Protein AF-A0A817RIY2-F1 (afdb_monomer_lite)

pLDDT: mean 91.11, std 5.94, range [64.19, 97.0]

Foldseek 3Di:
DVLLPDDCPPVLNVVLLVVCCVPPVVVVVVSVVVVVVVVVCVVVVHDDDPVPDDDPVNPDPSSVVSSVVVVVVVVVVVVCVVVPD

Structure (mmCIF, N/CA/C/O backbone):
data_AF-A0A817RIY2-F1
#
_entry.id   AF-A0A817RIY2-F1
#
loop_
_atom_site.group_PDB
_atom_site.id
_atom_site.type_symbol
_atom_site.label_atom_id
_atom_site.label_alt_id
_atom_site.label_comp_id
_atom_site.label_asym_id
_atom_site.label_entity_id
_atom_site.label_seq_id
_atom_site.pdbx_PDB_ins_code
_atom_site.Cartn_x
_atom_site.Cartn_y
_atom_site.Cartn_z
_atom_site.occupancy
_atom_site.B_iso_or_equiv
_atom_site.auth_seq_id
_atom_site.auth_comp_id
_atom_site.auth_asym_id
_atom_site.auth_atom_id
_atom_site.pdbx_PDB_model_num
ATOM 1 N N . MET A 1 1 ? 0.458 -2.419 -9.175 1.00 82.25 1 MET A N 1
ATOM 2 C CA . MET A 1 1 ? -0.753 -3.001 -8.567 1.00 82.25 1 MET A CA 1
ATOM 3 C C . MET A 1 1 ? -1.805 -1.920 -8.442 1.00 82.25 1 MET A C 1
ATOM 5 O O . MET A 1 1 ? -1.437 -0.748 -8.361 1.00 82.25 1 MET A O 1
ATOM 9 N N . GLU A 1 2 ? -3.087 -2.273 -8.426 1.00 86.50 2 GLU A N 1
ATOM 10 C CA . GLU A 1 2 ? -4.163 -1.269 -8.361 1.00 86.50 2 GLU A CA 1
ATOM 11 C C . GLU A 1 2 ? -4.081 -0.420 -7.081 1.00 86.50 2 GLU A C 1
ATOM 13 O O . GLU A 1 2 ? -4.177 0.806 -7.110 1.00 86.50 2 GLU A O 1
ATOM 18 N N . HIS A 1 3 ? -3.752 -1.054 -5.959 1.00 90.00 3 HIS A N 1
ATOM 19 C CA . HIS A 1 3 ? -3.588 -0.389 -4.668 1.00 90.00 3 HIS A CA 1
ATOM 20 C C . HIS A 1 3 ? -2.420 0.605 -4.579 1.00 90.00 3 HIS A C 1
ATOM 22 O O . HIS A 1 3 ? -2.404 1.451 -3.679 1.00 90.00 3 HIS A O 1
ATOM 28 N N . ASP A 1 4 ? -1.466 0.567 -5.515 1.00 89.06 4 ASP A N 1
ATOM 29 C CA . ASP A 1 4 ? -0.391 1.562 -5.569 1.00 89.06 4 ASP A CA 1
ATOM 30 C C . ASP A 1 4 ? -0.945 2.951 -5.964 1.00 89.06 4 ASP A C 1
ATOM 32 O O . ASP A 1 4 ? -0.331 3.968 -5.639 1.00 89.06 4 ASP A O 1
ATOM 36 N N . ARG A 1 5 ? -2.121 2.999 -6.616 1.00 87.81 5 ARG A N 1
ATOM 37 C CA . ARG A 1 5 ? -2.798 4.222 -7.086 1.00 87.81 5 ARG A CA 1
ATOM 38 C C . ARG A 1 5 ? -3.697 4.883 -6.041 1.00 87.81 5 ARG A C 1
ATOM 40 O O . ARG A 1 5 ? -4.161 5.998 -6.271 1.00 87.81 5 ARG A O 1
ATOM 47 N N . LEU A 1 6 ? -3.969 4.216 -4.918 1.00 86.69 6 LEU A N 1
ATOM 48 C CA . LEU A 1 6 ? -4.847 4.762 -3.884 1.00 86.69 6 LEU A CA 1
ATOM 49 C C . LEU A 1 6 ? -4.230 6.018 -3.260 1.00 86.69 6 LEU A C 1
ATOM 51 O O . LEU A 1 6 ? -3.080 6.021 -2.815 1.00 86.69 6 LEU A O 1
ATOM 55 N N . TRP A 1 7 ? -5.021 7.089 -3.239 1.00 74.00 7 TRP A N 1
ATOM 56 C CA . TRP A 1 7 ? -4.578 8.416 -2.830 1.00 74.00 7 TRP A CA 1
ATOM 57 C C . TRP A 1 7 ? -4.731 8.623 -1.316 1.00 74.00 7 TRP A C 1
ATOM 59 O O . TRP A 1 7 ? -5.760 8.291 -0.727 1.00 74.00 7 TRP A O 1
ATOM 69 N N . GLY A 1 8 ? -3.708 9.204 -0.681 1.00 74.44 8 GLY A N 1
ATOM 70 C CA . GLY A 1 8 ? -3.605 9.346 0.779 1.00 74.44 8 GLY A CA 1
ATOM 71 C C . GLY A 1 8 ? -4.506 10.408 1.427 1.00 74.44 8 GLY A C 1
ATOM 72 O O . GLY A 1 8 ? -4.445 10.575 2.644 1.00 74.44 8 GLY A O 1
ATOM 73 N N . ASP A 1 9 ? -5.327 11.117 0.649 1.00 81.88 9 ASP A N 1
ATOM 74 C CA . ASP A 1 9 ? -6.270 12.124 1.170 1.00 81.88 9 ASP A CA 1
ATOM 75 C C . ASP A 1 9 ? -7.520 11.483 1.775 1.00 81.88 9 ASP A C 1
ATOM 77 O O . ASP A 1 9 ? -8.162 12.085 2.633 1.00 81.88 9 ASP A O 1
ATOM 81 N N . ASN A 1 10 ? -7.859 10.251 1.376 1.00 90.12 10 ASN A N 1
ATOM 82 C CA . ASN A 1 10 ? -8.918 9.509 2.045 1.00 90.12 10 ASN A CA 1
ATOM 83 C C . ASN A 1 10 ? -8.420 9.079 3.445 1.00 90.12 10 ASN A C 1
ATOM 85 O O . ASN A 1 10 ? -7.435 8.336 3.531 1.00 90.12 10 ASN A O 1
ATOM 89 N N . PRO A 1 11 ? -9.086 9.493 4.544 1.00 92.25 11 PRO A N 1
ATOM 90 C CA . PRO A 1 11 ? -8.662 9.154 5.902 1.00 92.25 11 PRO A CA 1
ATOM 91 C C . PRO A 1 11 ? -8.538 7.646 6.156 1.00 92.25 11 PRO A C 1
ATOM 93 O O . PRO A 1 11 ? -7.598 7.224 6.829 1.00 92.25 11 PRO A O 1
ATOM 96 N N . ALA A 1 12 ? -9.430 6.834 5.579 1.00 92.94 12 ALA A N 1
ATOM 97 C CA . ALA A 1 12 ? -9.379 5.379 5.704 1.00 92.94 12 ALA A CA 1
ATOM 98 C C . ALA A 1 12 ? -8.155 4.798 4.984 1.00 92.94 12 ALA A C 1
ATOM 100 O O . ALA A 1 12 ? -7.466 3.946 5.533 1.00 92.94 12 ALA A O 1
ATOM 101 N N . VAL A 1 13 ? -7.817 5.317 3.798 1.00 93.94 13 VAL A N 1
ATOM 102 C CA . VAL A 1 13 ? -6.608 4.911 3.060 1.00 93.94 13 VAL A CA 1
ATOM 103 C C . VAL A 1 13 ? -5.346 5.301 3.828 1.00 93.94 13 VAL A C 1
ATOM 105 O O . VAL A 1 13 ? -4.414 4.505 3.928 1.00 93.94 13 VAL A O 1
ATOM 108 N N . LYS A 1 14 ? -5.313 6.502 4.413 1.00 94.44 14 LYS A N 1
ATOM 109 C CA . LYS A 1 14 ? -4.177 6.973 5.214 1.00 94.44 14 LYS A CA 1
ATOM 110 C C . LYS A 1 14 ? -3.946 6.100 6.447 1.00 94.44 14 LYS A C 1
ATOM 112 O O . LYS A 1 14 ? -2.804 5.743 6.739 1.00 94.44 14 LYS A O 1
ATOM 117 N N . GLU A 1 15 ? -5.015 5.744 7.152 1.00 95.12 15 GLU A N 1
ATOM 118 C CA . GLU A 1 15 ? -4.937 4.853 8.309 1.00 95.12 15 GLU A CA 1
ATOM 119 C C . GLU A 1 15 ? -4.576 3.420 7.894 1.00 95.12 15 GLU A C 1
ATOM 121 O O . GLU A 1 15 ? -3.700 2.814 8.507 1.00 95.12 15 GLU A O 1
ATOM 126 N N . ALA A 1 16 ? -5.139 2.913 6.796 1.00 95.81 16 ALA A N 1
ATOM 127 C CA . ALA A 1 16 ? -4.782 1.610 6.244 1.00 95.81 16 ALA A CA 1
ATOM 128 C C . ALA A 1 16 ? -3.291 1.536 5.871 1.00 95.81 16 ALA A C 1
ATOM 130 O O . ALA A 1 16 ? -2.612 0.576 6.225 1.00 95.81 16 ALA A O 1
ATOM 131 N N . MET A 1 17 ? -2.737 2.581 5.245 1.00 94.44 17 MET A N 1
ATOM 132 C CA . MET A 1 17 ? -1.299 2.681 4.965 1.00 94.44 17 MET A CA 1
ATOM 133 C C . MET A 1 17 ? -0.454 2.722 6.244 1.00 94.44 17 MET A C 1
ATOM 135 O O . MET A 1 17 ? 0.623 2.126 6.290 1.00 94.44 17 MET A O 1
ATOM 139 N N . ARG A 1 18 ? -0.927 3.407 7.295 1.00 94.81 18 ARG A N 1
ATOM 140 C CA . ARG A 1 18 ? -0.248 3.437 8.597 1.00 94.81 18 ARG A CA 1
ATOM 141 C C . ARG A 1 18 ? -0.209 2.045 9.230 1.00 94.81 18 ARG A C 1
ATOM 143 O O . ARG A 1 18 ? 0.850 1.658 9.721 1.00 94.81 18 ARG A O 1
ATOM 150 N N . ARG A 1 19 ? -1.329 1.310 9.212 1.00 96.12 19 ARG A N 1
ATOM 151 C CA . ARG A 1 19 ? -1.426 -0.068 9.723 1.00 96.12 19 ARG A CA 1
ATOM 152 C C . ARG A 1 19 ? -0.530 -1.012 8.924 1.00 96.12 19 ARG A C 1
ATOM 154 O O . ARG A 1 19 ? 0.287 -1.694 9.538 1.00 96.12 19 ARG A O 1
ATOM 161 N N . LEU A 1 20 ? -0.594 -0.961 7.590 1.00 94.88 20 LEU A N 1
ATOM 162 C CA . LEU A 1 20 ? 0.254 -1.747 6.685 1.00 94.88 20 LEU A CA 1
ATOM 163 C C . LEU A 1 20 ? 1.742 -1.565 7.006 1.00 94.88 20 LEU A C 1
ATOM 165 O O . LEU A 1 20 ? 2.449 -2.538 7.221 1.00 94.88 20 LEU A O 1
ATOM 169 N N . ARG A 1 21 ? 2.215 -0.317 7.127 1.00 94.88 21 ARG A N 1
ATOM 170 C CA . ARG A 1 21 ? 3.630 -0.024 7.415 1.00 94.88 21 ARG A CA 1
ATOM 171 C C . ARG A 1 21 ? 4.133 -0.641 8.728 1.00 94.88 21 ARG A C 1
ATOM 173 O O . ARG A 1 21 ? 5.326 -0.876 8.867 1.00 94.88 21 ARG A O 1
ATOM 180 N N . ILE A 1 22 ? 3.253 -0.824 9.713 1.00 96.00 22 ILE A N 1
ATOM 181 C CA . ILE A 1 22 ? 3.610 -1.367 11.034 1.00 96.00 22 ILE A CA 1
ATOM 182 C C . ILE A 1 22 ? 3.534 -2.898 11.046 1.00 96.00 22 ILE A C 1
ATOM 184 O O . ILE A 1 22 ? 4.345 -3.538 11.706 1.00 96.00 22 ILE A O 1
ATOM 188 N N . SER A 1 23 ? 2.543 -3.465 10.363 1.00 95.62 23 SER A N 1
ATOM 189 C CA . SER A 1 23 ? 2.226 -4.899 10.400 1.00 95.62 23 SER A CA 1
ATOM 190 C C . SER A 1 23 ? 2.968 -5.712 9.340 1.00 95.62 23 SER A C 1
ATOM 192 O O . SER A 1 23 ? 3.395 -6.822 9.636 1.00 95.62 23 SER A O 1
ATOM 194 N N . GLU A 1 24 ? 3.154 -5.153 8.142 1.00 96.38 24 GLU A N 1
ATOM 195 C CA . GLU A 1 24 ? 3.765 -5.810 6.980 1.00 96.38 24 GLU A CA 1
ATOM 196 C C . GLU A 1 24 ? 4.800 -4.872 6.317 1.00 96.38 24 GLU A C 1
ATOM 198 O O . GLU A 1 24 ? 4.563 -4.327 5.228 1.00 96.38 24 GLU A O 1
ATOM 203 N N . PRO A 1 25 ? 5.947 -4.616 6.977 1.00 94.75 25 PRO A N 1
ATOM 204 C CA . PRO A 1 25 ? 6.950 -3.669 6.491 1.00 94.75 25 PRO A CA 1
ATOM 205 C C . PRO A 1 25 ? 7.545 -4.065 5.130 1.00 94.75 25 PRO A C 1
ATOM 207 O O . PRO A 1 25 ? 7.817 -3.189 4.312 1.00 94.75 25 PRO A O 1
ATOM 210 N N . GLU A 1 26 ? 7.672 -5.358 4.831 1.00 95.56 26 GLU A N 1
ATOM 211 C CA . GLU A 1 26 ? 8.165 -5.844 3.539 1.00 95.56 26 GLU A CA 1
ATOM 212 C C . GLU A 1 26 ? 7.221 -5.447 2.393 1.00 95.56 26 GLU A C 1
ATOM 214 O O . GLU A 1 26 ? 7.662 -4.934 1.364 1.00 95.56 26 GLU A O 1
ATOM 219 N N . VAL A 1 27 ? 5.905 -5.586 2.592 1.00 94.12 27 VAL A N 1
ATOM 220 C CA . VAL A 1 27 ? 4.886 -5.188 1.604 1.00 94.12 27 VAL A CA 1
ATOM 221 C C . VAL A 1 27 ? 4.909 -3.673 1.382 1.00 94.12 27 VAL A C 1
ATOM 223 O O . VAL A 1 27 ? 4.743 -3.184 0.257 1.00 94.12 27 VAL A O 1
ATOM 226 N N . TRP A 1 28 ? 5.146 -2.906 2.449 1.00 94.06 28 TRP A N 1
ATOM 227 C CA . TRP A 1 28 ? 5.328 -1.459 2.370 1.00 94.06 28 TRP A CA 1
ATOM 228 C C . TRP A 1 28 ? 6.570 -1.064 1.553 1.00 94.06 28 TRP A C 1
ATOM 230 O O . TRP A 1 28 ? 6.503 -0.144 0.724 1.00 94.06 28 TRP A O 1
ATOM 240 N N . ASP A 1 29 ? 7.690 -1.756 1.749 1.00 95.44 29 ASP A N 1
ATOM 241 C CA . ASP A 1 29 ? 8.932 -1.502 1.020 1.00 95.44 29 ASP A CA 1
ATOM 242 C C . ASP A 1 29 ? 8.799 -1.878 -0.461 1.00 95.44 29 ASP A C 1
ATOM 244 O O . ASP A 1 29 ? 9.170 -1.090 -1.338 1.00 95.44 29 ASP A O 1
ATOM 248 N N . GLU A 1 30 ? 8.167 -3.012 -0.771 1.00 93.94 30 GLU A N 1
ATOM 249 C CA . GLU A 1 30 ? 7.857 -3.409 -2.147 1.00 93.94 30 GLU A CA 1
ATOM 250 C C . GLU A 1 30 ? 6.966 -2.381 -2.857 1.00 93.94 30 GLU A C 1
ATOM 252 O O . GLU A 1 30 ? 7.223 -2.012 -4.009 1.00 93.94 30 GLU A O 1
ATOM 257 N N . ARG A 1 31 ? 5.938 -1.866 -2.169 1.00 93.06 31 ARG A N 1
ATOM 258 C CA . ARG A 1 31 ? 5.106 -0.762 -2.672 1.00 93.06 31 ARG A CA 1
ATOM 259 C C . ARG A 1 31 ? 5.955 0.468 -2.974 1.00 93.06 31 ARG A C 1
ATOM 261 O O . ARG A 1 31 ? 5.837 1.060 -4.049 1.00 93.06 31 ARG A O 1
ATOM 268 N N . SER A 1 32 ? 6.816 0.853 -2.038 1.00 93.94 32 SER A N 1
ATOM 269 C CA . SER A 1 32 ? 7.688 2.023 -2.174 1.00 93.94 32 SER A CA 1
ATOM 270 C C . SER A 1 32 ? 8.640 1.876 -3.365 1.00 93.94 32 SER A C 1
ATOM 272 O O . SER A 1 32 ? 8.835 2.828 -4.129 1.00 93.94 32 SER A O 1
ATOM 274 N N . PHE A 1 33 ? 9.163 0.669 -3.590 1.00 94.75 33 PHE A N 1
ATOM 275 C CA . PHE A 1 33 ? 9.978 0.340 -4.754 1.00 94.75 33 PHE A CA 1
ATOM 276 C C . PHE A 1 33 ? 9.193 0.466 -6.066 1.00 94.75 33 PHE A C 1
ATOM 278 O O . PHE A 1 33 ? 9.661 1.141 -6.987 1.00 94.75 33 PHE A O 1
ATOM 285 N N . ARG A 1 34 ? 7.986 -0.113 -6.157 1.00 93.69 34 ARG A N 1
ATOM 286 C CA . ARG A 1 34 ? 7.138 -0.023 -7.363 1.00 93.69 34 ARG A CA 1
ATOM 287 C C . ARG A 1 34 ? 6.822 1.425 -7.736 1.00 93.69 34 ARG A C 1
ATOM 289 O O . ARG A 1 34 ? 6.950 1.791 -8.904 1.00 93.69 34 ARG A O 1
ATOM 296 N N . ILE A 1 35 ? 6.479 2.259 -6.753 1.00 93.56 35 ILE A N 1
ATOM 297 C CA . ILE A 1 35 ? 6.181 3.684 -6.967 1.00 93.56 35 ILE A CA 1
ATOM 298 C C . ILE A 1 35 ? 7.431 4.439 -7.429 1.00 93.56 35 ILE A C 1
ATOM 300 O O . ILE A 1 35 ? 7.389 5.154 -8.430 1.00 93.56 35 ILE A O 1
ATOM 304 N N . SER A 1 36 ? 8.562 4.242 -6.748 1.00 95.25 36 SER A N 1
ATOM 305 C CA . SER A 1 36 ? 9.831 4.896 -7.094 1.00 95.25 36 SER A CA 1
ATOM 306 C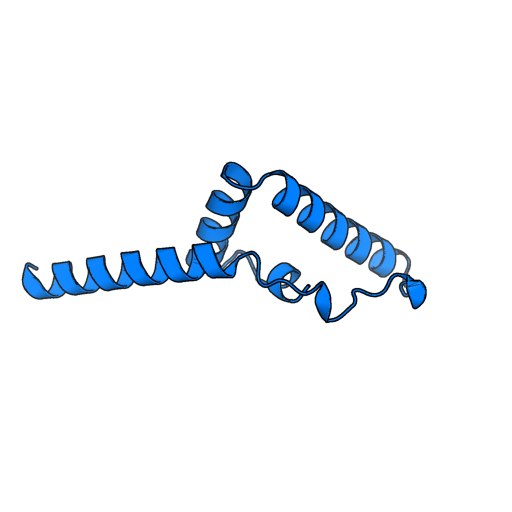 C . SER A 1 36 ? 10.290 4.527 -8.504 1.00 95.25 36 SER A C 1
ATOM 308 O O . SER A 1 36 ? 10.736 5.380 -9.273 1.00 95.25 36 SER A O 1
ATOM 310 N N . ARG A 1 37 ? 10.128 3.253 -8.876 1.00 94.56 37 ARG A N 1
ATOM 311 C CA . ARG A 1 37 ? 10.399 2.754 -10.222 1.00 94.56 37 ARG A CA 1
ATOM 312 C C . ARG A 1 37 ? 9.482 3.409 -11.252 1.00 94.56 37 ARG A C 1
ATOM 314 O O . ARG A 1 37 ? 9.990 3.919 -12.245 1.00 94.56 37 ARG A O 1
ATOM 321 N N . ALA A 1 38 ? 8.171 3.449 -11.013 1.00 93.12 38 ALA A N 1
ATOM 322 C CA . ALA A 1 38 ? 7.220 4.088 -11.924 1.00 93.12 38 ALA A CA 1
ATOM 323 C C . ALA A 1 38 ? 7.576 5.564 -12.179 1.00 93.12 38 ALA A C 1
ATOM 325 O O . ALA A 1 38 ? 7.655 5.984 -13.332 1.00 93.12 38 ALA A O 1
ATOM 326 N N . ILE A 1 39 ? 7.900 6.313 -11.120 1.00 94.50 39 ILE A N 1
ATOM 327 C CA . ILE A 1 39 ? 8.352 7.709 -11.215 1.00 94.50 39 ILE A CA 1
ATOM 328 C C . ILE A 1 39 ? 9.649 7.816 -12.028 1.00 94.50 39 ILE A C 1
ATOM 330 O O . ILE A 1 39 ? 9.780 8.695 -12.875 1.00 94.50 39 ILE A O 1
ATOM 334 N N . ASN A 1 40 ? 10.617 6.920 -11.814 1.00 95.81 40 ASN A N 1
ATOM 335 C CA . ASN A 1 40 ? 11.882 6.945 -12.552 1.00 95.81 40 ASN A CA 1
ATOM 336 C C . ASN A 1 40 ? 11.688 6.769 -14.066 1.00 95.81 40 ASN A C 1
ATOM 338 O O . ASN A 1 40 ? 12.328 7.469 -14.853 1.00 95.81 40 ASN A O 1
ATOM 342 N N . PHE A 1 41 ? 10.816 5.844 -14.468 1.00 95.00 41 PHE A N 1
ATOM 343 C CA . PHE A 1 41 ? 10.489 5.60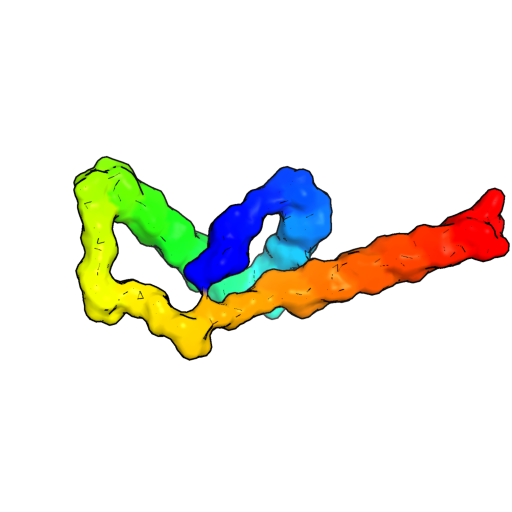7 -15.874 1.00 95.00 41 PHE A CA 1
ATOM 344 C C . PHE A 1 41 ? 9.708 6.776 -16.486 1.00 95.00 41 PHE A C 1
ATOM 346 O O . PHE A 1 41 ? 10.016 7.185 -17.607 1.00 95.00 41 PHE A O 1
ATOM 353 N N . ASP A 1 42 ? 8.786 7.376 -15.728 1.00 95.31 42 ASP A N 1
ATOM 354 C CA . ASP A 1 42 ? 8.046 8.566 -16.156 1.00 95.31 42 ASP A CA 1
ATOM 355 C C . ASP A 1 42 ? 8.973 9.772 -16.388 1.00 95.31 42 ASP A C 1
ATOM 357 O O . ASP A 1 42 ? 8.946 10.385 -17.457 1.00 95.31 42 ASP A O 1
ATOM 361 N N . ILE A 1 43 ? 9.894 10.042 -15.453 1.00 97.00 43 ILE A N 1
ATOM 362 C CA . ILE A 1 43 ? 10.909 11.103 -15.589 1.00 97.00 43 ILE A CA 1
ATOM 363 C C . ILE A 1 43 ? 11.750 10.898 -16.854 1.00 97.00 43 ILE A C 1
ATOM 365 O O . ILE A 1 43 ? 12.033 11.852 -17.579 1.00 97.00 43 ILE A O 1
ATOM 369 N N . LYS A 1 44 ? 12.135 9.652 -17.143 1.00 96.75 44 LYS A N 1
ATOM 370 C CA . LYS A 1 44 ? 12.919 9.296 -18.335 1.00 96.75 44 LYS A CA 1
ATOM 371 C C . LYS A 1 44 ? 12.094 9.283 -19.624 1.00 96.75 44 LYS A C 1
ATOM 373 O O . LYS A 1 44 ? 12.679 9.117 -20.691 1.00 96.75 44 LYS A O 1
ATOM 378 N N . ARG A 1 45 ? 10.764 9.430 -19.544 1.00 94.88 45 ARG A N 1
ATOM 379 C CA . ARG A 1 45 ? 9.825 9.245 -20.665 1.00 94.88 45 ARG A CA 1
ATOM 380 C C . ARG A 1 45 ? 10.019 7.896 -21.363 1.00 94.88 45 ARG A C 1
ATOM 382 O O . ARG A 1 45 ? 9.909 7.789 -22.582 1.00 94.88 45 ARG A O 1
ATOM 389 N N . MET A 1 46 ? 10.321 6.867 -20.574 1.00 94.88 46 MET A N 1
ATOM 390 C CA . MET A 1 46 ? 10.534 5.501 -21.041 1.00 94.88 46 MET A CA 1
ATOM 391 C C . MET A 1 46 ? 9.424 4.595 -20.529 1.00 94.88 46 MET A C 1
ATOM 393 O O . MET A 1 46 ? 8.951 4.739 -19.405 1.00 94.88 46 MET A O 1
ATOM 397 N N . PHE A 1 47 ? 9.051 3.611 -21.340 1.00 91.50 47 PHE A N 1
ATOM 398 C CA . PHE A 1 47 ? 8.167 2.540 -20.899 1.00 91.50 47 PHE A CA 1
ATOM 399 C C . PHE A 1 47 ? 8.963 1.417 -20.241 1.00 91.50 47 PHE A C 1
ATOM 401 O O . PHE A 1 47 ? 10.122 1.170 -20.583 1.00 91.50 47 PHE A O 1
ATOM 408 N N . LEU A 1 48 ? 8.311 0.719 -19.316 1.00 91.25 48 LEU A N 1
ATOM 409 C CA . LEU A 1 48 ? 8.843 -0.503 -18.735 1.00 91.25 48 LEU A CA 1
ATOM 410 C C . LEU A 1 48 ? 8.904 -1.607 -19.811 1.00 91.25 48 LEU A C 1
ATOM 412 O O . LEU A 1 48 ? 7.909 -1.786 -20.527 1.00 91.25 48 LEU A O 1
ATOM 416 N N . PRO A 1 49 ? 10.015 -2.356 -19.932 1.00 92.88 49 PRO A N 1
ATOM 417 C CA . PRO A 1 49 ? 10.074 -3.566 -20.750 1.00 92.88 49 PRO A CA 1
ATOM 418 C C . PRO A 1 49 ? 8.909 -4.516 -20.446 1.00 92.88 49 PRO A C 1
ATOM 420 O O . PRO A 1 49 ? 8.520 -4.669 -19.289 1.00 92.88 49 PRO A O 1
ATOM 423 N N . LYS A 1 50 ? 8.351 -5.160 -21.482 1.00 88.75 50 LYS A N 1
ATOM 424 C CA . LYS A 1 50 ? 7.155 -6.017 -21.353 1.00 88.75 50 LYS A CA 1
ATOM 425 C C . LYS A 1 50 ? 7.346 -7.184 -20.386 1.00 88.75 50 LYS A C 1
ATOM 427 O O . LYS A 1 50 ? 6.407 -7.544 -19.688 1.00 88.75 50 LYS A O 1
ATOM 432 N N . ASP A 1 51 ? 8.556 -7.725 -20.321 1.00 90.00 51 ASP A N 1
ATOM 433 C CA . ASP A 1 51 ? 8.890 -8.872 -19.469 1.00 90.00 51 ASP A CA 1
ATOM 434 C C . ASP A 1 51 ? 8.851 -8.523 -17.972 1.00 90.00 51 ASP A C 1
ATOM 436 O O . ASP A 1 51 ? 8.776 -9.404 -17.122 1.00 90.00 51 ASP A O 1
ATOM 440 N N . GLU A 1 52 ? 8.882 -7.228 -17.645 1.00 87.94 52 GLU A N 1
ATOM 441 C CA . GLU A 1 52 ? 8.846 -6.715 -16.275 1.00 87.94 52 GLU A CA 1
ATOM 442 C C . GLU A 1 52 ? 7.458 -6.200 -15.873 1.00 87.94 52 GLU A C 1
ATOM 444 O O . GLU A 1 52 ? 7.290 -5.628 -14.791 1.00 87.94 52 GLU A O 1
ATOM 449 N N . TRP A 1 53 ? 6.458 -6.351 -16.746 1.00 89.19 53 TRP A N 1
ATOM 450 C CA . TRP A 1 53 ? 5.093 -5.958 -16.429 1.00 89.19 53 TRP A CA 1
ATOM 451 C C . TRP A 1 53 ? 4.542 -6.851 -15.325 1.00 89.19 53 TRP A C 1
ATOM 453 O O . TRP A 1 53 ? 4.746 -8.065 -15.309 1.00 89.19 53 TRP A O 1
ATOM 463 N N . SER A 1 54 ? 3.825 -6.233 -14.387 1.00 81.94 54 SER A N 1
ATOM 464 C CA . SER A 1 54 ? 3.122 -6.977 -13.351 1.00 81.94 54 SER A CA 1
ATOM 465 C C . SER A 1 54 ? 2.140 -7.942 -14.007 1.00 81.94 54 SER A C 1
ATOM 467 O O . SER A 1 54 ? 1.295 -7.532 -14.802 1.00 81.94 54 SER A O 1
ATOM 469 N N . GLN A 1 55 ? 2.277 -9.222 -13.679 1.00 84.94 55 GLN A N 1
ATOM 470 C CA . GLN A 1 55 ? 1.317 -10.244 -14.071 1.00 84.94 55 GLN A CA 1
ATOM 471 C C . GLN A 1 55 ? 0.028 -10.078 -13.262 1.00 84.94 55 GLN A C 1
ATOM 473 O O . GLN A 1 55 ? 0.064 -9.570 -12.138 1.00 84.94 55 GLN A O 1
ATOM 478 N N . TYR A 1 56 ? -1.100 -10.502 -13.830 1.00 77.50 56 TYR A N 1
ATOM 479 C CA . TYR A 1 56 ? -2.413 -10.361 -13.195 1.00 77.50 56 TYR A CA 1
ATOM 480 C C . TYR A 1 56 ? -2.489 -11.138 -11.876 1.00 77.50 56 TYR A C 1
ATOM 482 O O . TYR A 1 56 ? -3.036 -10.660 -10.889 1.00 77.50 56 TYR A O 1
ATOM 490 N N . GLU A 1 57 ? -1.850 -12.302 -11.837 1.00 79.12 57 GLU A N 1
ATOM 491 C CA . GLU A 1 57 ? -1.766 -13.196 -10.686 1.00 79.12 57 GLU A CA 1
ATOM 492 C C . GLU A 1 57 ? -1.071 -12.546 -9.480 1.00 79.12 57 GLU A C 1
ATOM 494 O O . GLU A 1 57 ? -1.325 -12.928 -8.340 1.00 79.12 57 GLU A O 1
ATOM 499 N N . ASN A 1 58 ? -0.221 -11.544 -9.726 1.00 79.81 58 ASN A N 1
ATOM 500 C CA . ASN A 1 58 ? 0.536 -10.834 -8.698 1.00 79.81 58 ASN A CA 1
ATOM 501 C C . ASN A 1 58 ? -0.139 -9.522 -8.255 1.00 79.81 58 ASN A C 1
ATOM 503 O O . ASN A 1 58 ? 0.408 -8.817 -7.406 1.00 79.81 58 ASN A O 1
ATOM 507 N N . ASP A 1 59 ? -1.300 -9.158 -8.815 1.00 84.88 59 ASP A N 1
ATOM 508 C CA . ASP A 1 59 ? -2.051 -7.962 -8.413 1.00 84.88 59 ASP A CA 1
ATOM 509 C C . ASP A 1 59 ? -2.913 -8.252 -7.175 1.00 84.88 59 ASP A C 1
ATOM 511 O O . ASP A 1 59 ? -4.130 -8.427 -7.239 1.00 84.88 59 ASP A O 1
ATOM 515 N N . VAL A 1 60 ? -2.246 -8.360 -6.024 1.00 88.12 60 VAL A N 1
ATOM 516 C CA . VAL A 1 60 ? -2.888 -8.680 -4.745 1.00 88.12 60 VAL A CA 1
ATOM 517 C C . VAL A 1 60 ? -3.433 -7.405 -4.094 1.00 88.12 60 VAL A C 1
ATOM 519 O O . VAL A 1 60 ? -2.688 -6.432 -3.925 1.00 88.12 60 VAL A O 1
ATOM 522 N N . PRO A 1 61 ? -4.701 -7.390 -3.638 1.00 91.44 61 PRO A N 1
ATOM 523 C CA . PRO A 1 61 ? -5.291 -6.237 -2.977 1.00 91.44 61 PRO A CA 1
ATOM 524 C C . PRO A 1 61 ? -4.809 -6.098 -1.514 1.00 91.44 61 PRO A C 1
ATOM 526 O O . PRO A 1 61 ? -5.591 -6.156 -0.570 1.00 91.44 61 PRO A O 1
ATOM 529 N N . TYR A 1 62 ? -3.519 -5.819 -1.312 1.00 92.50 62 TYR A N 1
ATOM 530 C CA . TYR A 1 62 ? -2.848 -5.816 0.001 1.00 92.50 62 TYR A CA 1
ATOM 531 C C . TYR A 1 62 ? -3.376 -4.788 1.034 1.00 92.50 62 TYR A C 1
ATOM 533 O O . TYR A 1 62 ? -3.191 -4.963 2.230 1.00 92.50 62 TYR A O 1
ATOM 541 N N . LEU A 1 63 ? -4.055 -3.713 0.613 1.00 94.06 63 LEU A N 1
ATOM 542 C CA . LEU A 1 63 ? -4.692 -2.728 1.503 1.00 94.06 63 LEU A CA 1
ATOM 543 C C . LEU A 1 63 ? -6.115 -3.132 1.929 1.00 94.06 63 LEU A C 1
ATOM 545 O O . LEU A 1 63 ? -6.639 -2.570 2.890 1.00 94.06 63 LEU A O 1
ATOM 549 N N . GLN A 1 64 ? -6.741 -4.094 1.242 1.00 94.50 64 GLN A N 1
ATOM 550 C CA . GLN A 1 64 ? -8.144 -4.462 1.454 1.00 94.50 64 GLN A CA 1
ATOM 551 C C . GLN A 1 64 ? -8.442 -4.961 2.877 1.00 94.50 64 GLN A C 1
ATOM 553 O O . GLN A 1 64 ? -9.478 -4.556 3.414 1.00 94.50 64 GLN A O 1
ATOM 558 N N . PRO A 1 65 ? -7.588 -5.785 3.522 1.00 95.25 65 PRO A N 1
ATOM 559 C CA . PRO A 1 65 ? -7.851 -6.242 4.887 1.00 95.25 65 PRO A CA 1
ATOM 560 C C . PRO A 1 65 ? -7.980 -5.073 5.871 1.00 95.25 65 PRO A C 1
ATOM 562 O O . PRO A 1 65 ? -8.925 -5.024 6.656 1.00 95.25 65 PRO A O 1
ATOM 565 N N . TYR A 1 66 ? -7.090 -4.084 5.756 1.00 95.56 66 TYR A N 1
ATOM 566 C CA . TYR A 1 66 ? -7.075 -2.896 6.608 1.00 95.56 66 TYR A CA 1
ATOM 567 C C . TYR A 1 66 ? -8.256 -1.961 6.334 1.00 95.56 66 TYR A C 1
ATOM 569 O O . TYR A 1 66 ? -8.867 -1.455 7.269 1.00 95.56 66 TYR A O 1
ATOM 577 N N . LEU A 1 67 ? -8.606 -1.745 5.061 1.00 94.94 67 LEU A N 1
ATOM 578 C CA . LEU A 1 67 ? -9.766 -0.924 4.690 1.00 94.94 67 LEU A CA 1
ATOM 579 C C . LEU A 1 67 ? -11.070 -1.523 5.228 1.00 94.94 67 LEU A C 1
ATOM 581 O O . LEU A 1 67 ? -11.874 -0.811 5.822 1.00 94.94 67 LEU A O 1
ATOM 585 N N . THR A 1 68 ? -11.232 -2.839 5.089 1.00 95.94 68 THR A N 1
ATOM 586 C CA . THR A 1 68 ? -12.412 -3.569 5.580 1.00 95.94 68 THR A CA 1
ATOM 587 C C . THR A 1 68 ? -12.539 -3.471 7.102 1.00 95.94 68 THR A C 1
ATOM 589 O O . THR A 1 68 ? -13.636 -3.300 7.633 1.00 95.94 68 THR A O 1
ATOM 592 N N . GLU A 1 69 ? -11.418 -3.566 7.819 1.00 96.06 69 GLU A N 1
ATOM 593 C CA . GLU A 1 69 ? -11.393 -3.413 9.273 1.00 96.06 69 GLU A CA 1
ATOM 594 C C . GLU A 1 69 ? -11.804 -1.999 9.709 1.00 96.06 69 GLU A C 1
ATOM 596 O O . GLU A 1 69 ? -12.666 -1.853 10.575 1.00 96.06 69 GLU A O 1
ATOM 601 N N . ILE A 1 70 ? -11.250 -0.966 9.069 1.00 95.81 70 ILE A N 1
ATOM 602 C CA . ILE A 1 70 ? -11.560 0.439 9.371 1.00 95.81 70 ILE A CA 1
ATOM 603 C C . ILE A 1 70 ? -13.036 0.749 9.100 1.00 95.81 70 ILE A C 1
ATOM 605 O O . ILE A 1 70 ? -13.690 1.402 9.911 1.00 95.81 70 ILE A O 1
ATOM 609 N N . GLU A 1 71 ? -13.586 0.275 7.980 1.00 94.56 71 GLU A N 1
ATOM 610 C CA . GLU A 1 71 ? -15.008 0.451 7.668 1.00 94.56 71 GLU A CA 1
ATOM 611 C C . GLU A 1 71 ? -15.906 -0.218 8.714 1.00 94.56 71 GLU A C 1
ATOM 613 O O . GLU A 1 71 ? -16.924 0.350 9.115 1.00 94.56 71 GLU A O 1
ATOM 618 N N . ARG A 1 72 ? -15.527 -1.405 9.205 1.00 95.56 72 ARG A N 1
ATOM 619 C CA . ARG A 1 72 ? -16.257 -2.085 10.282 1.00 95.56 72 ARG A CA 1
ATOM 620 C C . ARG A 1 72 ? -16.244 -1.261 11.572 1.00 95.56 72 ARG A C 1
ATOM 622 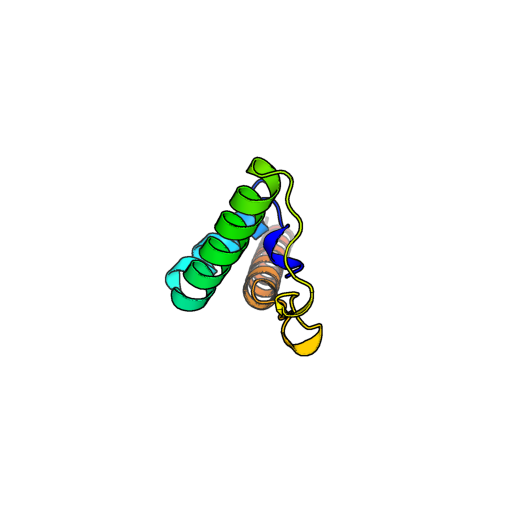O O . ARG A 1 72 ? -17.312 -1.027 12.131 1.00 95.56 72 ARG A O 1
ATOM 629 N N . GLU A 1 73 ? -15.075 -0.784 12.002 1.00 94.19 73 GLU A N 1
ATOM 630 C CA . GLU A 1 73 ? -14.923 0.069 13.193 1.00 94.19 73 GLU A CA 1
ATOM 631 C C . GLU A 1 73 ? -15.795 1.335 13.092 1.00 94.19 73 GLU A C 1
ATOM 633 O O . GLU A 1 73 ? -16.545 1.660 14.013 1.00 94.19 73 GLU A O 1
ATOM 638 N N . GLN A 1 74 ? -15.776 2.015 11.941 1.00 92.88 74 GLN A N 1
ATOM 639 C CA . GLN A 1 74 ? -16.575 3.224 11.704 1.00 92.88 74 GLN A CA 1
ATOM 640 C C . GLN A 1 74 ? -18.086 2.956 11.745 1.00 92.88 74 GLN A C 1
ATOM 642 O O . GLN A 1 74 ? -18.851 3.759 12.288 1.00 92.88 74 GLN A O 1
ATOM 647 N N . ASN A 1 75 ? -18.526 1.825 11.189 1.00 93.31 75 ASN A N 1
ATOM 648 C CA . ASN A 1 75 ? -19.928 1.419 11.223 1.00 93.31 75 ASN A CA 1
ATOM 649 C C . ASN A 1 75 ? -20.390 1.090 12.649 1.00 93.31 75 ASN A C 1
ATOM 651 O O . ASN A 1 75 ? -21.487 1.492 13.044 1.00 93.31 75 ASN A O 1
ATOM 655 N N . GLU A 1 76 ? -19.558 0.400 13.431 1.00 92.75 76 GLU A N 1
ATOM 656 C CA . GLU A 1 76 ? -19.833 0.100 14.839 1.00 92.75 76 GLU A CA 1
ATOM 657 C C . GLU A 1 76 ? -19.929 1.384 15.672 1.00 92.75 76 GLU A C 1
ATOM 659 O O . GLU A 1 76 ? -20.903 1.571 16.403 1.00 92.75 76 GLU A O 1
ATOM 664 N N . GLU A 1 77 ? -18.990 2.321 15.513 1.00 90.50 77 GLU A N 1
ATOM 665 C CA . GLU A 1 77 ? -19.055 3.629 16.175 1.00 9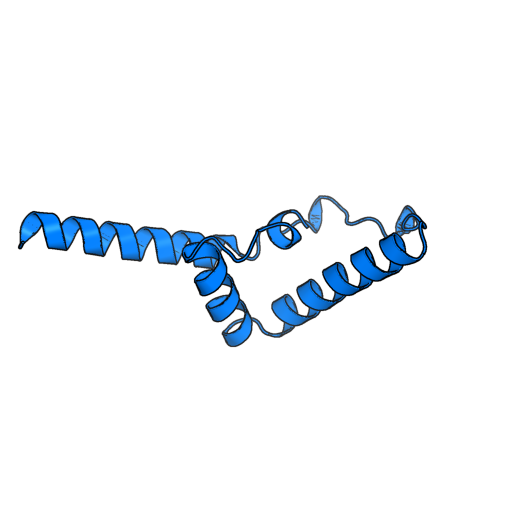0.50 77 GLU A CA 1
ATOM 666 C C . GLU A 1 77 ? -20.327 4.406 15.810 1.00 90.50 77 GLU A C 1
ATOM 668 O O . GLU A 1 77 ? -20.971 5.000 16.679 1.00 90.50 77 GLU A O 1
ATOM 673 N N . GLY A 1 78 ? -20.701 4.410 14.527 1.00 90.06 78 GLY A N 1
ATOM 674 C CA . GLY A 1 78 ? -21.922 5.055 14.049 1.00 90.06 78 GLY A CA 1
ATOM 675 C C . GLY A 1 78 ? -23.185 4.426 14.639 1.00 90.06 78 GLY A C 1
ATOM 676 O O . GLY A 1 78 ? -24.099 5.142 15.057 1.00 90.06 78 GLY A O 1
ATOM 677 N N . TYR A 1 79 ? -23.220 3.095 14.731 1.00 91.12 79 TYR A N 1
ATOM 678 C CA . TYR A 1 79 ? -24.308 2.362 15.371 1.00 91.12 79 TYR A CA 1
ATOM 679 C C . TYR A 1 79 ? -24.428 2.726 16.853 1.00 91.12 79 TYR A C 1
ATOM 681 O O . TYR A 1 79 ? -25.504 3.123 17.298 1.00 91.12 79 TYR A O 1
ATOM 689 N N . TRP A 1 80 ? -23.331 2.675 17.610 1.00 89.00 80 TRP 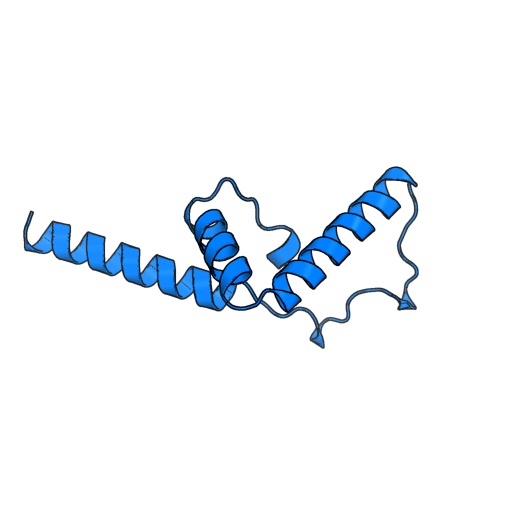A N 1
ATOM 690 C CA . TRP A 1 80 ? -23.359 2.985 19.040 1.00 89.00 80 TRP A CA 1
ATOM 691 C C . TRP A 1 80 ? -23.731 4.441 19.326 1.00 89.00 80 TRP A C 1
ATOM 693 O O . TRP A 1 80 ? -24.520 4.691 20.236 1.00 89.00 80 TRP A O 1
ATOM 703 N N . LYS A 1 81 ? -23.259 5.394 18.510 1.00 88.94 81 LYS A N 1
ATOM 704 C CA . LYS A 1 81 ? -23.689 6.801 18.587 1.00 88.94 81 LYS A CA 1
ATOM 705 C C . LYS A 1 81 ? -25.187 6.965 18.345 1.00 88.94 81 LYS A C 1
ATOM 707 O O . LYS A 1 81 ? -25.801 7.798 18.988 1.00 88.94 81 LYS A O 1
ATOM 712 N N . LYS A 1 82 ? -25.784 6.177 17.447 1.00 88.69 82 LYS A N 1
ATOM 713 C CA . LYS A 1 82 ? -27.232 6.212 17.187 1.00 88.69 82 LYS A CA 1
ATOM 714 C C . LYS A 1 82 ? -28.054 5.568 18.307 1.00 88.69 82 LYS A C 1
ATOM 716 O O . LYS A 1 82 ? -29.194 5.957 18.527 1.00 88.69 82 LYS A O 1
ATOM 721 N N . VAL A 1 83 ? -27.512 4.536 18.952 1.00 89.44 83 VAL A N 1
ATOM 722 C CA . VAL A 1 83 ? -28.202 3.780 20.010 1.00 89.44 83 VAL A CA 1
ATOM 723 C C . VAL A 1 83 ? -28.156 4.512 21.354 1.00 89.44 83 VAL A C 1
ATOM 725 O O . VAL A 1 83 ? -29.110 4.411 22.121 1.00 89.44 83 VAL A O 1
ATOM 728 N N . PHE A 1 84 ? -27.066 5.230 21.642 1.00 81.19 84 PHE A N 1
ATOM 729 C CA . PHE A 1 84 ? -26.809 5.825 22.960 1.00 81.19 84 PHE A CA 1
ATOM 730 C C . PHE A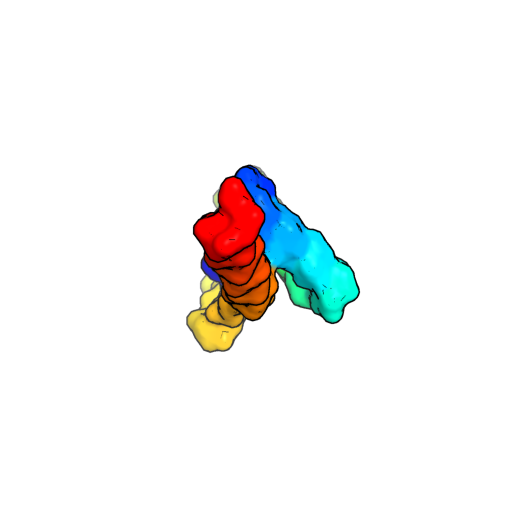 1 84 ? -26.592 7.346 22.973 1.00 81.19 84 PHE A C 1
ATOM 732 O O . PHE A 1 84 ? -26.469 7.909 24.061 1.00 81.19 84 PHE A O 1
ATOM 739 N N . GLY A 1 85 ? -26.494 7.996 21.812 1.00 64.19 85 GLY A N 1
ATOM 740 C CA . GLY A 1 85 ? -26.401 9.456 21.677 1.00 64.19 85 GLY A CA 1
ATOM 741 C C . GLY A 1 85 ? -27.754 10.093 21.411 1.00 64.19 85 GLY A C 1
ATOM 742 O O . GLY A 1 85 ? -27.932 11.242 21.869 1.00 64.19 85 GLY A O 1
#

Sequence (85 aa):
MEHDRLWGDNPAVKEAMRRLRISEPEVWDERSFRISRAINFDIKRMFLPKDEWSQYENDVPYLQPYLTEIEREQNEEGYWKKVFG

Radius of gyration: 16.94 Å; chains: 1; bounding box: 41×25×44 Å

Secondary structure (DSSP, 8-state):
-GGGG--TTSHHHHHHHHHHHHH-HHHHHHHHHHHHHHHHHHHTT-PPPGGGSPPGGG---TTHHHHHHHHHHHHHHHHHHHHH-